Protein AF-A0A9D6Q6X1-F1 (afdb_monomer)

Secondary structure (DSSP, 8-state):
--------HHHHHHHHHHHHTTTTS----EEEEEE-TTHHHHHHHS-HHHHHHHHHHHHHHHHHHHHHTT-EEEEEETTEEEEEES-SS--TTHHHHHHHHHHHHHHHHHHHHHHHHHHHHHHHHHHTTTT-PPPP-

Structure (mmCIF, N/CA/C/O backbone):
data_AF-A0A9D6Q6X1-F1
#
_entry.id   AF-A0A9D6Q6X1-F1
#
loop_
_atom_site.group_PDB
_atom_site.id
_atom_site.type_symbol
_atom_site.label_atom_id
_atom_site.label_alt_id
_atom_site.label_comp_id
_atom_site.label_asym_id
_atom_site.label_entity_id
_atom_site.label_seq_id
_atom_site.pdbx_PDB_ins_code
_atom_site.Cartn_x
_atom_site.Cartn_y
_atom_site.Cartn_z
_atom_site.occupancy
_atom_site.B_iso_or_equiv
_atom_site.auth_seq_id
_atom_site.auth_comp_id
_atom_site.auth_asym_id
_atom_site.auth_atom_id
_atom_site.pdbx_PDB_model_num
ATOM 1 N N . MET A 1 1 ? -17.276 11.736 -23.987 1.00 34.03 1 MET A N 1
ATOM 2 C CA . MET A 1 1 ? -17.452 11.382 -22.563 1.00 34.03 1 MET A CA 1
ATOM 3 C C . MET A 1 1 ? -16.062 11.064 -22.025 1.00 34.03 1 MET A C 1
ATOM 5 O O . MET A 1 1 ? -15.583 9.957 -22.212 1.00 34.03 1 MET A O 1
ATOM 9 N N . SER A 1 2 ? -15.336 12.072 -21.536 1.00 30.17 2 SER A N 1
ATOM 10 C CA . SER A 1 2 ? -13.929 11.909 -21.135 1.00 30.17 2 SER A CA 1
ATOM 11 C C . SER A 1 2 ? -13.874 11.432 -19.682 1.00 30.17 2 SER A C 1
ATOM 13 O O . SER A 1 2 ? -14.532 12.059 -18.845 1.00 30.17 2 SER A O 1
ATOM 15 N N . PRO A 1 3 ? -13.138 10.357 -19.346 1.00 45.31 3 PRO A N 1
ATOM 16 C CA . PRO A 1 3 ? -13.010 9.935 -17.961 1.00 45.31 3 PRO A CA 1
ATOM 17 C C . PRO A 1 3 ? -12.269 11.045 -17.218 1.00 45.31 3 PRO A C 1
ATOM 19 O O . PRO A 1 3 ? -11.144 11.393 -17.575 1.00 45.31 3 PRO A O 1
ATOM 22 N N . ARG A 1 4 ? -12.924 11.652 -16.223 1.00 39.31 4 ARG A N 1
ATOM 23 C CA . ARG A 1 4 ? -12.296 12.616 -15.315 1.00 39.31 4 ARG A CA 1
ATOM 24 C C . ARG A 1 4 ? -11.121 11.902 -14.661 1.00 39.31 4 ARG A C 1
ATOM 26 O O . ARG A 1 4 ? -11.325 11.073 -13.778 1.00 39.31 4 ARG A O 1
ATOM 33 N N . ALA A 1 5 ? -9.914 12.221 -15.118 1.00 45.09 5 ALA A N 1
ATOM 34 C CA . ALA A 1 5 ? -8.679 11.926 -14.421 1.00 45.09 5 ALA A CA 1
ATOM 35 C C . ALA A 1 5 ? -8.759 12.626 -13.061 1.00 45.09 5 ALA A C 1
ATOM 37 O O . ALA A 1 5 ? -8.445 13.806 -12.918 1.00 45.09 5 ALA A O 1
ATOM 38 N N . TYR A 1 6 ? -9.281 11.911 -12.069 1.00 42.56 6 TYR A N 1
ATOM 39 C CA . TYR A 1 6 ? -9.164 12.276 -10.672 1.00 42.56 6 TYR A CA 1
ATOM 40 C C . TYR A 1 6 ? -7.741 11.911 -10.256 1.00 42.56 6 TYR A C 1
ATOM 42 O O . TYR A 1 6 ? -7.511 10.925 -9.566 1.00 42.56 6 TYR A O 1
ATOM 50 N N . THR A 1 7 ? -6.773 12.671 -10.759 1.00 46.97 7 THR A N 1
ATOM 51 C CA . THR A 1 7 ? -5.409 12.651 -10.242 1.00 46.97 7 THR A CA 1
ATOM 52 C C . THR A 1 7 ? -5.282 13.897 -9.376 1.00 46.97 7 THR A C 1
ATOM 54 O O . THR A 1 7 ? -5.096 14.993 -9.911 1.00 46.97 7 THR A O 1
ATOM 57 N N . PRO A 1 8 ? -5.473 13.783 -8.050 1.00 53.91 8 PRO A N 1
ATOM 58 C CA . PRO A 1 8 ? -5.167 14.861 -7.123 1.00 53.91 8 PRO A CA 1
ATOM 59 C C . PRO A 1 8 ? -3.795 15.480 -7.427 1.00 53.91 8 PRO A C 1
ATOM 61 O O . PRO A 1 8 ? -2.837 14.760 -7.699 1.00 53.91 8 PRO A O 1
ATOM 64 N N . LYS A 1 9 ? -3.679 16.813 -7.395 1.00 47.59 9 LYS A N 1
ATOM 65 C CA . LYS A 1 9 ? -2.451 17.529 -7.807 1.00 47.59 9 LYS A CA 1
ATOM 66 C C . LYS A 1 9 ? -1.191 17.048 -7.074 1.00 47.59 9 LYS A C 1
ATOM 68 O O . LYS A 1 9 ? -0.151 16.895 -7.700 1.00 47.59 9 LYS A O 1
ATOM 73 N N . HIS A 1 10 ? -1.321 16.677 -5.801 1.00 57.47 10 HIS A N 1
ATOM 74 C CA . HIS A 1 10 ? -0.219 16.130 -5.008 1.00 57.47 10 HIS A CA 1
ATOM 75 C C . HIS A 1 10 ? 0.313 14.781 -5.534 1.00 57.47 10 HIS A C 1
ATOM 77 O O . HIS A 1 10 ? 1.485 14.470 -5.340 1.00 57.47 10 HIS A O 1
ATOM 83 N N . LEU A 1 11 ? -0.518 13.979 -6.215 1.00 54.59 11 LEU A N 1
ATOM 84 C CA . LEU A 1 11 ? -0.076 12.749 -6.882 1.00 54.59 11 LEU A CA 1
ATOM 85 C C . LEU A 1 11 ? 0.731 13.078 -8.140 1.00 54.59 11 LEU A C 1
ATOM 87 O O . LEU A 1 11 ? 1.759 12.454 -8.378 1.00 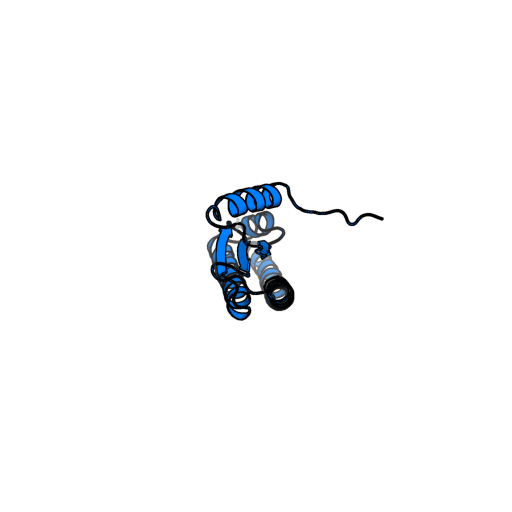54.59 11 LEU A O 1
ATOM 91 N N . ALA A 1 12 ? 0.313 14.086 -8.911 1.00 55.62 12 ALA A N 1
ATOM 92 C CA . ALA A 1 12 ? 1.066 14.552 -10.075 1.00 55.62 12 ALA A CA 1
ATOM 93 C C . ALA A 1 12 ? 2.445 15.107 -9.678 1.00 55.62 12 ALA A C 1
ATOM 95 O O . ALA A 1 12 ? 3.443 14.775 -10.317 1.00 55.62 12 ALA A O 1
ATOM 96 N N . ASP A 1 13 ? 2.518 15.867 -8.583 1.00 57.69 13 ASP A N 1
ATOM 97 C CA . ASP A 1 13 ? 3.781 16.406 -8.068 1.00 57.69 13 ASP A CA 1
ATOM 98 C C . ASP A 1 13 ? 4.733 15.289 -7.596 1.00 57.69 13 ASP A C 1
ATOM 100 O O . ASP A 1 13 ? 5.923 15.311 -7.917 1.00 57.69 13 ASP A O 1
ATOM 104 N N . LYS A 1 14 ? 4.215 14.245 -6.931 1.00 57.38 14 LYS A N 1
ATOM 105 C CA . LYS A 1 14 ? 5.001 13.054 -6.545 1.00 57.38 14 LYS A CA 1
ATOM 106 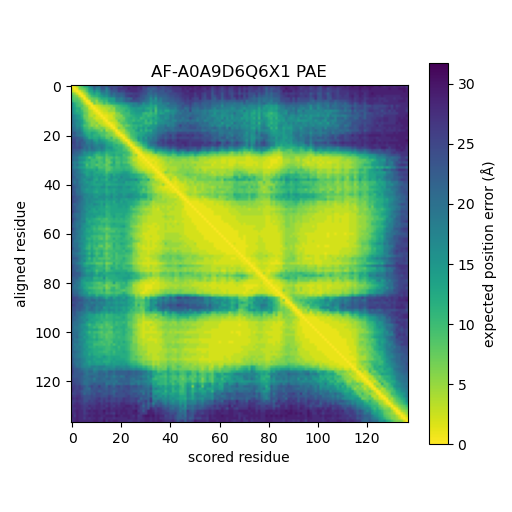C C . LYS A 1 14 ? 5.484 12.243 -7.754 1.00 57.38 14 LYS A C 1
ATOM 108 O O . LYS A 1 14 ? 6.606 11.731 -7.749 1.00 57.38 14 LYS A O 1
ATOM 113 N N . ILE A 1 15 ? 4.676 12.145 -8.814 1.00 59.53 15 ILE A N 1
ATOM 114 C CA . ILE A 1 15 ? 5.079 11.509 -10.083 1.00 59.53 15 ILE A CA 1
ATOM 115 C C . ILE A 1 15 ? 6.258 12.264 -10.714 1.00 59.53 15 ILE A C 1
ATOM 117 O O . ILE A 1 15 ? 7.188 11.646 -11.228 1.00 59.53 15 ILE A O 1
ATOM 121 N N . LEU A 1 16 ? 6.240 13.598 -10.676 1.00 57.62 16 LEU A N 1
ATOM 122 C CA . LEU A 1 16 ? 7.324 14.416 -11.222 1.00 57.62 16 LEU A CA 1
ATOM 123 C C . LEU A 1 16 ? 8.606 14.301 -10.384 1.00 57.62 16 LEU A C 1
ATOM 125 O O . LEU A 1 16 ? 9.676 14.117 -10.955 1.00 57.62 16 LEU A O 1
ATOM 129 N N . GLN A 1 17 ? 8.500 14.315 -9.052 1.00 56.97 17 GLN A N 1
ATOM 130 C CA . GLN A 1 17 ? 9.653 14.161 -8.151 1.00 56.97 17 GLN A CA 1
ATOM 131 C C . GLN A 1 17 ? 10.312 12.779 -8.259 1.00 56.97 17 GLN A C 1
ATOM 133 O O . GLN A 1 17 ? 11.537 12.670 -8.254 1.00 56.97 17 GLN A O 1
ATOM 138 N N . SER A 1 18 ? 9.514 11.718 -8.404 1.00 56.56 18 SER A N 1
ATOM 139 C CA . SER A 1 18 ? 10.036 10.358 -8.587 1.00 56.56 18 SER A CA 1
ATOM 140 C C . SER A 1 18 ? 10.703 10.158 -9.948 1.00 56.56 18 SER A C 1
ATOM 142 O O . SER A 1 18 ? 11.730 9.489 -10.007 1.00 56.56 18 SER A O 1
ATOM 144 N N . LYS A 1 19 ? 10.205 10.785 -11.027 1.00 53.66 19 LYS A N 1
ATOM 145 C CA . LYS A 1 19 ? 10.903 10.797 -12.327 1.00 53.66 19 LYS A CA 1
ATOM 146 C C . LYS A 1 19 ? 12.303 11.408 -12.238 1.00 53.66 19 LYS A C 1
ATOM 148 O O . LYS A 1 19 ? 13.208 10.901 -12.890 1.00 53.66 19 LYS A O 1
ATOM 153 N N . SER A 1 20 ? 12.480 12.464 -11.444 1.00 49.53 20 SER A N 1
ATOM 154 C CA . SER A 1 20 ? 13.777 13.130 -11.262 1.00 49.53 20 SER A CA 1
ATOM 155 C C . SER A 1 20 ? 14.783 12.295 -10.463 1.00 49.53 20 SER A C 1
ATOM 157 O O . SER A 1 20 ? 15.979 12.405 -10.695 1.00 49.53 20 SER A O 1
ATOM 159 N N . ALA A 1 21 ? 14.328 11.417 -9.563 1.00 51.31 21 ALA A N 1
ATOM 160 C CA . ALA A 1 21 ? 15.213 10.527 -8.804 1.00 51.31 21 ALA A CA 1
ATOM 161 C C . ALA A 1 21 ? 15.807 9.370 -9.644 1.00 51.31 21 ALA A C 1
ATOM 163 O O . ALA A 1 21 ? 16.720 8.690 -9.184 1.00 51.31 21 ALA A O 1
ATOM 164 N N . ILE A 1 22 ? 15.316 9.154 -10.874 1.00 52.94 22 ILE A N 1
ATOM 165 C CA . ILE A 1 22 ? 15.789 8.132 -11.829 1.00 52.94 22 ILE A CA 1
ATOM 166 C C . ILE A 1 22 ? 16.670 8.793 -12.915 1.00 52.94 22 ILE A C 1
ATOM 168 O O . ILE A 1 22 ? 16.617 8.455 -14.098 1.00 52.94 22 ILE A O 1
ATOM 172 N N . GLU A 1 23 ? 17.480 9.787 -12.545 1.00 47.28 23 GLU A N 1
ATOM 173 C CA . GLU A 1 23 ? 18.467 10.388 -13.449 1.00 47.28 23 GLU A CA 1
ATOM 174 C C . GLU A 1 23 ? 19.709 9.492 -13.563 1.00 47.28 23 GLU A C 1
ATOM 176 O O . GLU A 1 23 ? 20.655 9.574 -12.785 1.00 47.28 23 GLU A O 1
ATOM 181 N N . GLY A 1 24 ? 19.694 8.612 -14.564 1.00 50.38 24 GLY A N 1
ATOM 182 C CA . GLY A 1 24 ? 20.870 7.854 -14.999 1.00 50.38 24 GLY A CA 1
ATOM 183 C C . GLY A 1 24 ? 20.664 7.190 -16.357 1.00 50.38 24 GLY A C 1
ATOM 184 O O . GLY A 1 24 ? 21.515 7.290 -17.233 1.00 50.38 24 GLY A O 1
ATOM 185 N N . GLU A 1 25 ? 19.484 6.614 -16.594 1.00 52.88 25 GLU A N 1
ATOM 186 C CA . GLU A 1 25 ? 19.075 6.084 -17.898 1.00 52.88 25 GLU A CA 1
ATOM 187 C C . GLU A 1 25 ? 17.571 6.319 -18.080 1.00 52.88 25 GLU A C 1
ATOM 189 O O . GLU A 1 25 ? 16.789 6.096 -17.155 1.00 52.88 25 GLU A O 1
ATOM 194 N N . ARG A 1 26 ? 17.139 6.764 -19.270 1.00 56.16 26 ARG A N 1
ATOM 195 C CA . ARG A 1 26 ? 15.713 6.907 -19.616 1.00 56.16 26 ARG A CA 1
ATOM 196 C C . ARG A 1 26 ? 15.059 5.521 -19.714 1.00 56.16 26 ARG A C 1
ATOM 198 O O . ARG A 1 26 ? 14.846 5.018 -20.812 1.00 56.16 26 ARG A O 1
ATOM 205 N N . LYS A 1 27 ? 14.763 4.891 -18.579 1.00 61.47 27 LYS A N 1
ATOM 206 C CA . LYS A 1 27 ? 14.068 3.600 -18.504 1.00 61.47 27 LYS A CA 1
ATOM 207 C C . LYS A 1 27 ? 12.569 3.819 -18.334 1.00 61.47 27 LYS A C 1
ATOM 209 O O . LYS A 1 27 ? 12.139 4.640 -17.525 1.00 61.47 27 LYS A O 1
ATOM 214 N N . GLN A 1 28 ? 11.768 3.095 -19.113 1.00 64.12 28 GLN A N 1
ATOM 215 C CA . GLN A 1 28 ? 10.329 3.021 -18.879 1.00 64.12 28 GLN A CA 1
ATOM 216 C C . GLN A 1 28 ? 10.088 2.232 -17.593 1.00 64.12 28 GLN A C 1
ATOM 218 O O . GLN A 1 28 ? 10.536 1.099 -17.458 1.00 64.12 28 GLN A O 1
ATOM 223 N N . VAL A 1 29 ? 9.401 2.863 -16.644 1.00 71.25 29 VAL A N 1
ATOM 224 C CA . VAL A 1 29 ? 9.018 2.267 -15.363 1.00 71.25 29 VAL A CA 1
ATOM 225 C C . VAL A 1 29 ? 7.529 2.486 -15.144 1.00 71.25 29 VAL A C 1
ATOM 227 O O . VAL A 1 29 ? 6.959 3.477 -15.612 1.00 71.25 29 VAL A O 1
ATOM 230 N N . THR A 1 30 ? 6.888 1.576 -14.418 1.00 80.19 30 THR A N 1
ATOM 231 C CA . THR A 1 30 ? 5.508 1.764 -13.968 1.00 80.19 30 THR A CA 1
ATOM 232 C C . THR A 1 30 ? 5.499 2.122 -12.493 1.00 80.19 30 THR A C 1
ATOM 234 O O . THR A 1 30 ? 6.123 1.447 -11.680 1.00 80.19 30 THR A O 1
ATOM 237 N N . VAL A 1 31 ? 4.780 3.190 -12.152 1.00 81.81 31 VAL A N 1
ATOM 238 C CA . VAL A 1 31 ? 4.614 3.644 -10.771 1.00 81.81 31 VAL A CA 1
ATOM 239 C C . VAL A 1 31 ? 3.190 3.338 -10.324 1.00 81.81 31 VAL A C 1
ATOM 241 O O . VAL A 1 31 ? 2.235 3.717 -11.002 1.00 81.81 31 VAL A O 1
ATOM 244 N N . LEU A 1 32 ? 3.052 2.658 -9.190 1.00 82.31 32 LEU A N 1
ATOM 245 C CA . LEU A 1 32 ? 1.786 2.379 -8.524 1.00 82.31 32 LEU A CA 1
ATOM 246 C C . LEU A 1 32 ? 1.698 3.225 -7.256 1.00 82.31 32 LEU A C 1
ATOM 248 O O . LEU A 1 32 ? 2.629 3.251 -6.454 1.00 82.31 32 LEU A O 1
ATOM 252 N N . PHE A 1 33 ? 0.559 3.882 -7.067 1.00 83.06 33 PHE A N 1
ATOM 253 C CA . PHE A 1 33 ? 0.241 4.619 -5.849 1.00 83.06 33 PHE A CA 1
ATOM 254 C C . PHE A 1 33 ? -0.950 3.967 -5.164 1.00 83.06 33 PHE A C 1
ATOM 256 O O . PHE A 1 33 ? -1.939 3.639 -5.823 1.00 83.06 33 PHE A O 1
ATOM 263 N N . ALA A 1 34 ? -0.856 3.806 -3.851 1.00 82.12 34 ALA A N 1
ATOM 264 C CA . ALA A 1 34 ? -1.956 3.352 -3.016 1.00 82.12 34 ALA A CA 1
ATOM 265 C C . ALA A 1 34 ? -2.071 4.279 -1.812 1.00 82.12 34 ALA A C 1
ATOM 267 O O . ALA A 1 34 ? -1.058 4.596 -1.199 1.00 82.12 34 ALA A O 1
ATOM 268 N N . ASP A 1 35 ? -3.287 4.711 -1.501 1.00 81.50 35 ASP A N 1
ATOM 269 C CA . ASP A 1 35 ? -3.567 5.720 -0.482 1.00 81.50 35 ASP A CA 1
ATOM 270 C C . ASP A 1 35 ? -4.878 5.394 0.242 1.00 81.50 35 ASP A C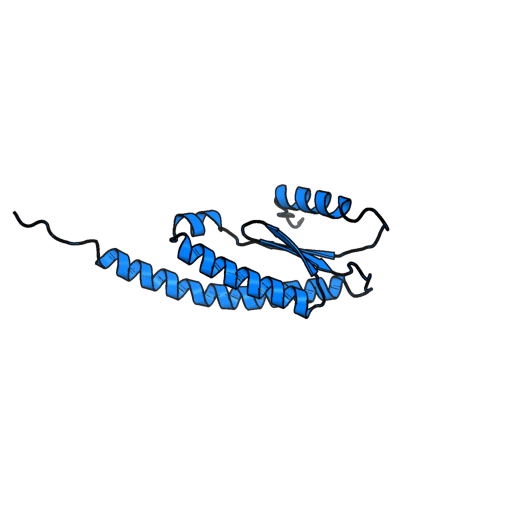 1
ATOM 272 O O . ASP A 1 35 ? -5.828 4.903 -0.386 1.00 81.50 35 ASP A O 1
ATOM 276 N N . VAL A 1 36 ? -4.937 5.639 1.554 1.00 76.56 36 VAL A N 1
ATOM 277 C CA . VAL A 1 36 ? -6.161 5.437 2.339 1.00 76.56 36 VAL A CA 1
ATOM 278 C C . VAL A 1 36 ? -7.122 6.600 2.108 1.00 76.56 36 VAL A C 1
ATOM 280 O O . VAL A 1 36 ? -6.949 7.710 2.604 1.00 76.56 36 VAL A O 1
ATOM 283 N N . LYS A 1 37 ? -8.229 6.326 1.416 1.00 76.56 37 LYS A N 1
ATOM 284 C CA . LYS A 1 37 ? -9.295 7.313 1.234 1.00 76.56 37 LYS A CA 1
ATOM 285 C C . LYS A 1 37 ? -9.927 7.689 2.582 1.00 76.56 37 LYS A C 1
ATOM 287 O O . LYS A 1 37 ? -10.417 6.818 3.293 1.00 76.56 37 LYS A O 1
ATOM 292 N N . GLY A 1 38 ? -10.006 8.990 2.871 1.00 67.75 38 GLY A N 1
ATOM 293 C CA . GLY A 1 38 ? -10.618 9.492 4.109 1.00 67.75 38 GLY A CA 1
ATOM 294 C C . GLY A 1 38 ? -9.749 9.269 5.350 1.00 67.75 38 GLY A C 1
ATOM 295 O O . GLY A 1 38 ? -10.274 9.255 6.459 1.00 67.75 38 GLY A O 1
ATOM 296 N N . SER A 1 39 ? -8.434 9.098 5.165 1.00 69.00 39 SER A N 1
ATOM 297 C CA . SER A 1 39 ? -7.442 8.926 6.233 1.00 69.00 39 SER A CA 1
ATOM 298 C C . SER A 1 39 ? -7.574 9.972 7.343 1.00 69.00 39 SER A C 1
ATOM 300 O O . SER A 1 39 ? -7.528 9.622 8.515 1.00 69.00 39 SER A O 1
ATOM 302 N N . MET A 1 40 ? -7.824 11.233 6.985 1.00 70.62 40 MET A N 1
ATOM 303 C CA . MET A 1 40 ? -7.988 12.331 7.941 1.00 70.62 40 MET A CA 1
ATOM 304 C C . MET A 1 40 ? -9.219 12.162 8.845 1.00 70.62 40 MET A C 1
ATOM 306 O O . MET A 1 40 ? -9.101 12.257 10.062 1.00 70.62 40 MET A O 1
ATOM 310 N N . GLU A 1 41 ? -10.383 11.842 8.275 1.00 71.88 41 GLU A N 1
ATOM 311 C CA . GLU A 1 41 ? -11.617 11.627 9.048 1.00 71.88 41 GLU A CA 1
ATOM 312 C C . GLU A 1 41 ? -11.504 10.400 9.963 1.00 71.88 41 GLU A C 1
ATOM 314 O O . GLU A 1 41 ? -12.031 10.400 11.074 1.00 71.88 41 GLU A O 1
ATOM 319 N N . LEU A 1 42 ? -10.807 9.353 9.508 1.00 69.38 42 LEU A N 1
ATOM 320 C CA . LEU A 1 42 ? -10.533 8.164 10.314 1.00 69.38 42 LEU A CA 1
ATOM 321 C C . LEU A 1 42 ? -9.541 8.460 11.442 1.00 69.38 42 LEU A C 1
ATOM 323 O O . LEU A 1 42 ? -9.774 8.029 12.566 1.00 69.38 42 LEU A O 1
ATOM 327 N N . ALA A 1 43 ? -8.477 9.217 11.171 1.00 71.19 43 ALA A N 1
ATOM 328 C CA . ALA A 1 43 ? -7.479 9.593 12.168 1.00 71.19 43 ALA A CA 1
ATOM 329 C C . ALA A 1 43 ? -8.045 10.520 13.257 1.00 71.19 43 ALA A C 1
ATOM 331 O O . ALA A 1 43 ? -7.616 10.438 14.402 1.00 71.19 43 ALA A O 1
ATOM 332 N N . GLU A 1 44 ? -9.018 11.377 12.930 1.00 77.00 44 GLU A N 1
ATOM 333 C CA . GLU A 1 44 ? -9.714 12.218 13.916 1.00 77.00 44 GLU A CA 1
ATOM 334 C C . GLU A 1 44 ? -10.709 11.432 14.782 1.00 77.00 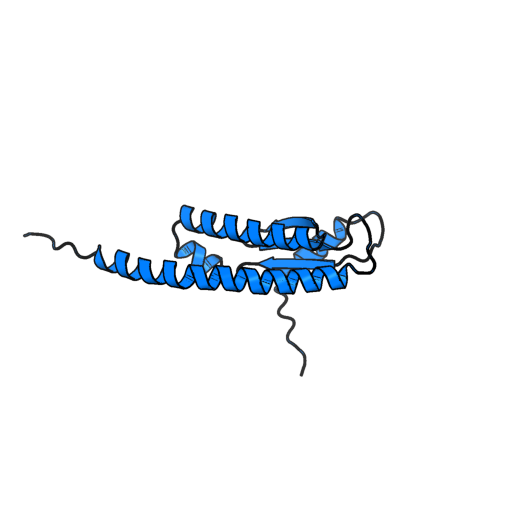44 GLU A C 1
ATOM 336 O O . GLU A 1 44 ? -10.992 11.818 15.914 1.00 77.00 44 GLU A O 1
ATOM 341 N N . GLN A 1 45 ? -11.271 10.342 14.252 1.00 74.94 45 GLN A N 1
ATOM 342 C CA . GLN A 1 45 ? -12.305 9.551 14.929 1.00 74.94 45 GLN A CA 1
ATOM 343 C C . GLN A 1 45 ? -11.756 8.353 15.709 1.00 74.94 45 GLN A C 1
ATOM 345 O O . GLN A 1 45 ? -12.518 7.710 16.433 1.00 74.94 45 GLN A O 1
ATOM 350 N N . LEU A 1 46 ? -10.479 8.019 15.533 1.00 76.06 46 LEU A N 1
ATOM 351 C CA . LEU A 1 46 ? -9.827 6.875 16.159 1.00 76.06 46 LEU A CA 1
ATOM 352 C C . LEU A 1 46 ? -8.730 7.336 17.108 1.00 76.06 46 LEU A C 1
ATOM 354 O O . LEU A 1 46 ? -8.041 8.323 16.856 1.00 76.06 46 LEU A O 1
ATOM 358 N N . ASP A 1 47 ? -8.522 6.565 18.172 1.00 81.44 47 ASP A N 1
ATOM 359 C CA . ASP A 1 47 ? -7.360 6.770 19.025 1.00 81.44 47 ASP A CA 1
ATOM 360 C C . ASP A 1 47 ? -6.074 6.594 18.200 1.00 81.44 47 ASP A C 1
ATOM 362 O O . ASP A 1 47 ? -5.996 5.666 17.380 1.00 81.44 47 ASP A O 1
ATOM 366 N N . PRO A 1 48 ? -5.029 7.410 18.435 1.00 78.19 48 PRO A N 1
ATOM 367 C CA . PRO A 1 48 ? -3.786 7.330 17.677 1.00 78.19 48 PRO A CA 1
ATOM 368 C C . PRO A 1 48 ? -3.205 5.914 17.623 1.00 78.19 48 PRO A C 1
ATOM 370 O O . PRO A 1 48 ? -2.807 5.462 16.557 1.00 78.19 48 PRO A O 1
ATOM 373 N N . GLU A 1 49 ? -3.204 5.176 18.732 1.00 82.62 49 GLU A N 1
ATOM 374 C CA . GLU A 1 49 ? -2.669 3.807 18.799 1.00 82.62 49 GLU A CA 1
ATOM 375 C C . GLU A 1 49 ? -3.425 2.823 17.882 1.00 82.62 49 GLU A C 1
ATOM 377 O O . GLU A 1 49 ? -2.829 1.966 17.221 1.00 82.62 49 GLU A O 1
ATOM 382 N N . GLN A 1 50 ? -4.744 2.988 17.772 1.00 80.12 50 GL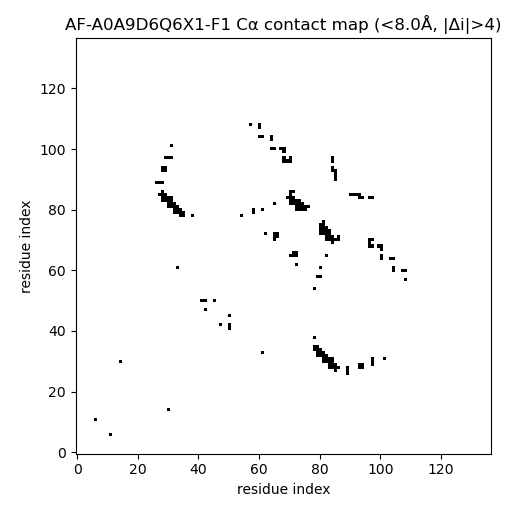N A N 1
ATOM 383 C CA . GLN A 1 50 ? -5.584 2.173 16.896 1.00 80.12 50 GLN A CA 1
ATOM 384 C C . GLN A 1 50 ? -5.355 2.531 15.428 1.00 80.12 50 GLN A C 1
ATOM 386 O O . GLN A 1 50 ? -5.243 1.639 14.586 1.00 80.12 50 GLN A O 1
ATOM 391 N N . TRP A 1 51 ? -5.242 3.826 15.127 1.00 81.88 51 TRP A N 1
ATOM 392 C CA . TRP A 1 51 ? -4.917 4.303 13.787 1.00 81.88 51 TRP A CA 1
ATOM 393 C C . TRP A 1 51 ? -3.561 3.768 13.307 1.00 81.88 51 TRP A C 1
ATOM 395 O O . TRP A 1 51 ? -3.475 3.244 12.197 1.00 81.88 51 TRP A O 1
ATOM 405 N N . HIS A 1 52 ? -2.535 3.791 14.165 1.00 83.56 52 HIS A N 1
ATOM 406 C CA . HIS A 1 52 ? -1.225 3.207 13.857 1.00 83.56 52 HIS A CA 1
ATOM 407 C C . HIS A 1 52 ? -1.329 1.705 13.579 1.00 83.56 52 HIS A C 1
ATOM 409 O O . HIS A 1 52 ? -0.833 1.244 12.559 1.00 83.56 52 HIS A O 1
ATOM 415 N N . THR A 1 53 ? -2.062 0.951 14.405 1.00 86.25 53 THR A N 1
ATOM 416 C CA . THR A 1 53 ? -2.265 -0.494 14.186 1.00 86.25 53 THR A CA 1
ATOM 417 C C . THR A 1 53 ? -2.933 -0.784 12.835 1.00 86.25 53 THR A C 1
ATOM 419 O O . THR A 1 53 ? -2.579 -1.743 12.141 1.00 86.25 53 THR A O 1
ATOM 422 N N . ILE A 1 54 ? -3.909 0.043 12.444 1.00 85.94 54 ILE A N 1
ATOM 423 C CA . ILE A 1 54 ? -4.594 -0.094 11.157 1.00 85.94 54 ILE A CA 1
ATOM 424 C C . ILE A 1 54 ? -3.635 0.191 10.002 1.00 85.94 54 ILE A C 1
ATOM 426 O O . ILE A 1 54 ? -3.618 -0.580 9.036 1.00 85.94 54 ILE A O 1
ATOM 430 N N . LEU A 1 55 ? -2.849 1.267 10.112 1.00 85.25 55 LEU A N 1
ATOM 431 C CA . LEU A 1 55 ? -1.856 1.662 9.120 1.00 85.25 55 LEU A CA 1
ATOM 432 C C . LEU A 1 55 ? -0.735 0.633 8.980 1.00 85.25 55 LEU A C 1
ATOM 434 O O . LEU A 1 55 ? -0.392 0.278 7.859 1.00 85.25 55 LEU A O 1
ATOM 438 N N . ASP A 1 56 ? -0.217 0.087 10.076 1.00 88.75 56 ASP A N 1
ATOM 439 C CA . ASP A 1 56 ? 0.837 -0.929 10.046 1.00 88.75 56 ASP A CA 1
ATOM 440 C C . ASP A 1 56 ? 0.391 -2.157 9.250 1.00 88.75 56 ASP A C 1
ATOM 442 O O . ASP A 1 56 ? 1.107 -2.662 8.380 1.00 88.75 56 ASP A O 1
ATOM 446 N N . ARG A 1 57 ? -0.844 -2.614 9.486 1.00 89.00 57 ARG A N 1
ATOM 447 C CA . ARG A 1 57 ? -1.404 -3.749 8.749 1.00 89.00 57 ARG A CA 1
ATOM 448 C C . ARG A 1 57 ? -1.709 -3.401 7.294 1.00 89.00 57 ARG A C 1
ATOM 450 O O . ARG A 1 57 ? -1.482 -4.231 6.414 1.00 89.00 57 ARG A O 1
ATOM 457 N N . PHE A 1 58 ? -2.184 -2.186 7.035 1.00 88.50 58 PHE A N 1
ATOM 458 C CA . PHE A 1 58 ? -2.385 -1.664 5.685 1.00 88.50 58 PHE A CA 1
ATOM 459 C C . PHE A 1 58 ? -1.069 -1.636 4.892 1.00 88.50 58 PHE A C 1
ATOM 461 O O . PHE A 1 58 ? -1.003 -2.187 3.793 1.00 88.50 58 PHE A O 1
ATOM 468 N N . PHE A 1 59 ? 0.005 -1.094 5.471 1.00 88.75 59 PHE A N 1
ATOM 469 C CA . PHE A 1 59 ? 1.333 -1.078 4.864 1.00 88.75 59 PHE A CA 1
ATOM 470 C C . PHE A 1 59 ? 1.889 -2.481 4.657 1.00 88.75 59 PHE A C 1
ATOM 472 O O . PHE A 1 59 ? 2.451 -2.754 3.600 1.00 88.75 59 PHE A O 1
ATOM 479 N N . ALA A 1 60 ? 1.677 -3.404 5.597 1.00 91.12 60 ALA A N 1
ATOM 480 C CA . ALA A 1 60 ? 2.079 -4.794 5.417 1.00 91.12 60 ALA A CA 1
ATOM 481 C C . ALA A 1 60 ? 1.382 -5.447 4.208 1.00 91.12 60 ALA A C 1
ATOM 483 O O . ALA A 1 60 ? 2.040 -6.124 3.418 1.00 91.12 60 ALA A O 1
ATOM 484 N N . ILE A 1 61 ? 0.073 -5.228 4.025 1.00 91.81 61 ILE A N 1
ATOM 485 C CA . ILE A 1 61 ? -0.676 -5.731 2.857 1.00 91.81 61 ILE A CA 1
ATOM 486 C C . ILE A 1 61 ? -0.103 -5.146 1.565 1.00 91.81 61 ILE A C 1
ATOM 488 O O . ILE A 1 61 ? 0.172 -5.886 0.619 1.00 91.81 61 ILE A O 1
ATOM 492 N N . LEU A 1 62 ? 0.110 -3.831 1.543 1.00 89.81 62 LEU A N 1
ATOM 493 C CA . LEU A 1 62 ? 0.653 -3.124 0.392 1.00 89.81 62 LEU A CA 1
ATOM 494 C C . LEU A 1 62 ? 2.048 -3.620 0.008 1.00 89.81 62 LEU A C 1
ATOM 496 O O . LEU A 1 62 ? 2.270 -3.997 -1.140 1.00 89.81 62 LEU A O 1
ATOM 500 N N . THR A 1 63 ? 2.969 -3.672 0.968 1.00 90.12 63 THR A N 1
ATOM 501 C CA . THR A 1 63 ? 4.348 -4.116 0.751 1.00 90.12 63 THR A CA 1
ATOM 502 C C . THR A 1 63 ? 4.394 -5.569 0.291 1.00 90.12 63 THR A C 1
ATOM 504 O O . THR A 1 63 ? 5.076 -5.880 -0.684 1.00 90.12 63 THR A O 1
ATOM 507 N N . ASN A 1 64 ? 3.613 -6.457 0.914 1.00 92.06 64 ASN A N 1
ATOM 508 C CA . ASN A 1 64 ? 3.539 -7.858 0.499 1.00 92.06 64 ASN A CA 1
ATOM 509 C C . ASN A 1 64 ? 2.970 -8.012 -0.914 1.00 92.06 64 ASN A C 1
ATOM 511 O O . ASN A 1 64 ? 3.508 -8.784 -1.706 1.00 92.06 64 ASN A O 1
ATOM 515 N N . GLY A 1 65 ? 1.912 -7.273 -1.256 1.00 92.06 65 GLY A N 1
ATOM 516 C CA . GLY A 1 65 ? 1.340 -7.315 -2.598 1.00 92.06 65 GLY A CA 1
ATOM 517 C C . GLY A 1 65 ? 2.292 -6.756 -3.654 1.00 92.06 65 GLY A C 1
ATOM 518 O O . GLY A 1 65 ? 2.435 -7.358 -4.710 1.00 92.06 65 GLY A O 1
ATOM 519 N N . VAL A 1 66 ? 3.003 -5.664 -3.366 1.00 89.88 66 VAL A N 1
ATOM 520 C CA . VAL A 1 66 ? 4.019 -5.103 -4.271 1.00 89.88 66 VAL A CA 1
ATOM 521 C C . VAL A 1 66 ? 5.165 -6.093 -4.493 1.00 89.88 66 VAL A C 1
ATOM 523 O O . VAL A 1 66 ? 5.480 -6.402 -5.642 1.00 89.88 66 VAL A O 1
ATOM 526 N N . HIS A 1 67 ? 5.735 -6.650 -3.421 1.00 88.81 67 HIS A N 1
ATOM 527 C CA . HIS A 1 67 ? 6.827 -7.624 -3.517 1.00 88.81 67 HIS A CA 1
ATOM 528 C C . HIS A 1 67 ? 6.403 -8.917 -4.226 1.00 88.81 67 HIS A C 1
ATOM 530 O O . HIS A 1 67 ? 7.187 -9.484 -4.984 1.00 88.81 67 HIS A O 1
ATOM 536 N N . ARG A 1 68 ? 5.153 -9.366 -4.045 1.00 90.06 68 ARG A N 1
ATOM 537 C CA . ARG A 1 68 ? 4.608 -10.564 -4.706 1.00 90.06 68 ARG A CA 1
ATOM 538 C C . ARG A 1 68 ? 4.659 -10.487 -6.232 1.00 90.06 68 ARG A C 1
ATOM 540 O O . ARG A 1 68 ? 4.784 -11.523 -6.876 1.00 90.06 68 ARG A O 1
ATOM 547 N N . PHE A 1 69 ? 4.554 -9.289 -6.800 1.00 88.88 69 PHE A N 1
ATOM 548 C CA . PHE A 1 69 ? 4.634 -9.062 -8.246 1.00 88.88 69 PHE A CA 1
ATOM 549 C C . PHE A 1 69 ? 5.965 -8.423 -8.661 1.00 88.88 69 PHE A C 1
ATOM 551 O O . PHE A 1 69 ? 6.033 -7.755 -9.693 1.00 88.88 69 PHE A O 1
ATOM 558 N N . GLU A 1 70 ? 7.014 -8.624 -7.856 1.00 86.06 70 GLU A N 1
ATOM 559 C CA . GLU A 1 70 ? 8.380 -8.153 -8.115 1.00 86.06 70 GLU A CA 1
ATOM 560 C C . GLU A 1 70 ? 8.475 -6.623 -8.287 1.00 86.06 70 GLU A C 1
ATOM 562 O O . GLU A 1 70 ? 9.351 -6.103 -8.979 1.00 86.06 70 GLU A O 1
ATOM 567 N N . GLY A 1 71 ? 7.555 -5.887 -7.660 1.00 85.44 71 GLY A N 1
ATOM 568 C CA . GLY A 1 71 ? 7.661 -4.444 -7.490 1.00 85.44 71 GLY A CA 1
ATOM 569 C C . GLY A 1 71 ? 8.504 -4.093 -6.268 1.00 85.44 71 GLY A C 1
ATOM 570 O O . GLY A 1 71 ? 8.701 -4.908 -5.369 1.00 85.44 71 GLY A O 1
ATOM 571 N N . THR A 1 72 ? 8.971 -2.851 -6.208 1.00 84.38 72 THR A N 1
ATOM 572 C CA . THR A 1 72 ? 9.735 -2.308 -5.078 1.00 84.38 72 THR A CA 1
ATOM 573 C C . THR A 1 72 ? 9.005 -1.112 -4.489 1.00 84.38 72 THR A C 1
ATOM 575 O O . THR A 1 72 ? 8.644 -0.184 -5.212 1.00 84.38 72 THR A O 1
ATOM 578 N N . VAL A 1 73 ? 8.797 -1.098 -3.171 1.00 86.75 73 VAL A N 1
ATOM 579 C CA . VAL A 1 73 ? 8.275 0.089 -2.482 1.00 86.75 73 VAL A CA 1
ATOM 580 C C . VAL A 1 73 ? 9.373 1.148 -2.439 1.00 86.75 73 VAL A C 1
ATOM 582 O O . VAL A 1 73 ? 10.414 0.944 -1.823 1.00 86.75 73 VAL A O 1
ATOM 585 N N . ASN A 1 74 ? 9.146 2.279 -3.101 1.00 83.38 74 ASN A N 1
ATOM 586 C CA . ASN A 1 74 ? 10.111 3.373 -3.161 1.00 83.38 74 ASN A CA 1
ATOM 587 C C . ASN A 1 74 ? 9.920 4.376 -2.024 1.00 83.38 74 ASN A C 1
ATOM 589 O O . ASN A 1 74 ? 10.887 4.941 -1.525 1.00 83.38 74 ASN A O 1
ATOM 593 N N . GLN A 1 75 ? 8.669 4.647 -1.644 1.00 81.50 75 GLN A N 1
ATOM 594 C CA . GLN A 1 75 ? 8.373 5.637 -0.614 1.00 81.50 75 GLN A CA 1
ATOM 595 C C . GLN A 1 75 ? 7.088 5.297 0.137 1.00 81.50 75 GLN A C 1
ATOM 597 O O . GLN A 1 75 ? 6.087 4.932 -0.476 1.00 81.50 75 GLN A O 1
ATOM 602 N N . TYR A 1 76 ? 7.110 5.496 1.453 1.00 80.81 76 TYR A N 1
ATOM 603 C CA . TYR A 1 76 ? 5.914 5.569 2.287 1.00 80.81 76 TYR A CA 1
ATOM 604 C C . TYR A 1 76 ? 5.481 7.028 2.384 1.00 80.81 76 TYR A C 1
ATOM 606 O O . TYR A 1 76 ? 6.290 7.910 2.675 1.00 80.81 76 TYR A O 1
ATOM 614 N N . THR A 1 77 ? 4.213 7.299 2.121 1.00 72.19 77 THR A N 1
ATOM 615 C CA . THR A 1 77 ? 3.649 8.640 2.153 1.00 72.19 77 THR A CA 1
ATOM 616 C C . THR A 1 77 ? 2.544 8.688 3.187 1.00 72.19 77 THR A C 1
ATOM 618 O O . THR A 1 77 ? 1.411 8.542 2.784 1.00 72.19 77 THR A O 1
ATOM 621 N N . GLY A 1 78 ? 2.852 8.860 4.478 1.00 74.12 78 GLY A N 1
ATOM 622 C CA . GLY A 1 78 ? 1.874 9.094 5.561 1.00 74.12 78 GLY A CA 1
ATOM 623 C C . GLY A 1 78 ? 0.765 8.039 5.711 1.00 74.12 78 GLY A C 1
ATOM 624 O O . GLY A 1 78 ? 0.790 7.234 6.631 1.00 74.12 78 GLY A O 1
ATOM 625 N N . ASP A 1 79 ? -0.197 8.065 4.801 1.00 76.31 79 ASP A N 1
ATOM 626 C CA . ASP A 1 79 ? -1.380 7.232 4.620 1.00 76.31 79 ASP A CA 1
ATOM 627 C C . ASP A 1 79 ? -1.328 6.312 3.378 1.00 76.31 79 ASP A C 1
ATOM 629 O O . ASP A 1 79 ? -2.313 5.655 3.041 1.00 76.31 79 ASP A O 1
ATOM 633 N N . GLY A 1 80 ? -0.180 6.214 2.707 1.00 84.75 80 GLY A N 1
ATOM 634 C CA . GLY A 1 80 ? -0.045 5.486 1.447 1.00 84.75 80 GLY A CA 1
ATOM 635 C C . GLY A 1 80 ? 1.379 5.067 1.091 1.00 84.75 80 GLY A C 1
ATOM 636 O O . GLY A 1 80 ? 2.328 5.316 1.834 1.00 84.75 80 GLY A O 1
ATOM 637 N N . ILE A 1 81 ? 1.543 4.427 -0.067 1.00 85.75 81 ILE A N 1
ATOM 638 C CA . ILE A 1 81 ? 2.855 4.081 -0.628 1.00 85.75 81 ILE A CA 1
ATOM 639 C C . ILE A 1 81 ? 2.969 4.465 -2.101 1.00 85.75 81 ILE A C 1
ATOM 641 O O . ILE A 1 81 ? 1.983 4.547 -2.838 1.00 85.75 81 ILE A O 1
ATOM 645 N N . MET A 1 82 ? 4.217 4.596 -2.537 1.00 86.50 82 MET A N 1
ATOM 646 C CA . MET A 1 82 ? 4.624 4.638 -3.930 1.00 86.50 82 MET A CA 1
ATOM 647 C C . MET A 1 82 ? 5.504 3.426 -4.225 1.00 86.50 82 MET A C 1
ATOM 649 O O . MET A 1 82 ? 6.560 3.250 -3.612 1.00 86.50 82 MET A O 1
ATOM 653 N N . ALA A 1 83 ? 5.075 2.608 -5.177 1.00 85.94 83 ALA A N 1
ATOM 654 C CA . ALA A 1 83 ? 5.777 1.417 -5.623 1.00 85.94 83 ALA A CA 1
ATOM 655 C C . ALA A 1 83 ? 6.210 1.544 -7.084 1.00 85.94 83 ALA A C 1
ATOM 657 O O . ALA A 1 83 ? 5.516 2.139 -7.907 1.00 85.94 83 ALA A O 1
ATOM 658 N N . LEU A 1 84 ? 7.362 0.969 -7.397 1.00 84.94 84 LEU A N 1
ATOM 659 C CA . LEU A 1 84 ? 7.973 0.960 -8.716 1.00 84.94 84 LEU A CA 1
ATOM 660 C C . LEU A 1 84 ? 8.003 -0.466 -9.257 1.00 84.94 84 LEU A C 1
ATOM 662 O O . LEU A 1 84 ? 8.351 -1.404 -8.545 1.00 84.94 84 LEU A O 1
ATOM 666 N N . PHE A 1 85 ? 7.685 -0.610 -10.536 1.00 81.44 85 PHE A N 1
ATOM 667 C CA . PHE A 1 85 ? 7.786 -1.851 -11.292 1.00 81.44 85 PHE A CA 1
ATOM 668 C C . PHE A 1 85 ? 8.666 -1.599 -12.517 1.00 81.44 85 PHE A C 1
ATOM 670 O O . PHE A 1 85 ? 8.486 -0.599 -13.218 1.00 81.44 85 PHE A O 1
ATOM 677 N N . GLY A 1 86 ? 9.617 -2.501 -12.773 1.00 71.19 86 GLY A N 1
ATOM 678 C CA . GLY A 1 86 ? 10.618 -2.333 -13.835 1.00 71.19 86 GLY A CA 1
ATOM 679 C C . GLY A 1 86 ? 11.848 -1.508 -13.426 1.00 71.19 86 GLY A C 1
ATOM 680 O O . GLY A 1 86 ? 12.574 -1.025 -14.293 1.00 71.19 86 GLY A O 1
ATOM 681 N N . ALA A 1 87 ? 12.086 -1.331 -12.121 1.00 64.12 87 ALA A N 1
ATOM 682 C CA . ALA A 1 87 ? 13.298 -0.726 -11.571 1.00 64.12 87 ALA A CA 1
ATOM 683 C C . ALA A 1 87 ? 13.834 -1.576 -10.402 1.00 64.12 87 ALA A C 1
ATOM 685 O O . ALA A 1 87 ? 13.022 -2.073 -9.622 1.00 64.12 87 ALA A O 1
ATOM 686 N N . PRO A 1 88 ? 15.167 -1.744 -10.252 1.00 54.28 88 PRO A N 1
ATOM 687 C CA . PRO A 1 88 ? 16.248 -1.230 -11.109 1.00 54.28 88 PRO A CA 1
ATOM 688 C C . PRO A 1 88 ? 16.441 -2.017 -12.422 1.00 54.28 88 PRO A C 1
ATOM 690 O O . PRO A 1 88 ? 17.167 -1.564 -13.310 1.00 54.28 88 PRO A O 1
ATOM 693 N N . ILE A 1 89 ? 15.786 -3.174 -12.560 1.00 57.03 89 ILE A N 1
ATOM 694 C CA . ILE A 1 89 ? 15.834 -4.026 -13.753 1.00 57.03 89 ILE A CA 1
ATOM 695 C C . ILE A 1 89 ? 14.591 -3.752 -14.601 1.00 57.03 89 ILE A C 1
ATOM 697 O O . ILE A 1 89 ? 13.465 -3.937 -14.140 1.00 57.03 89 ILE A O 1
ATOM 701 N N . ALA A 1 90 ? 14.799 -3.302 -15.839 1.00 58.06 90 ALA A N 1
ATOM 702 C CA . ALA A 1 90 ? 13.721 -3.115 -16.799 1.00 58.06 90 ALA A CA 1
ATOM 703 C C . ALA A 1 90 ? 13.202 -4.488 -17.245 1.00 58.06 90 ALA A C 1
ATOM 705 O O . ALA A 1 90 ? 13.943 -5.274 -17.831 1.00 58.06 90 ALA A O 1
ATOM 706 N N . HIS A 1 91 ? 11.931 -4.760 -16.966 1.00 61.69 91 HIS A N 1
ATOM 707 C CA . HIS A 1 91 ? 11.241 -5.966 -17.411 1.00 61.69 91 HIS A CA 1
ATOM 708 C C . HIS A 1 91 ? 10.153 -5.583 -18.412 1.00 61.69 91 HIS A C 1
ATOM 710 O O . HIS A 1 91 ? 9.361 -4.698 -18.113 1.00 61.69 91 HIS A O 1
ATOM 716 N N . GLU A 1 92 ? 10.068 -6.237 -19.571 1.00 64.88 92 GLU A N 1
ATOM 717 C CA . GLU A 1 92 ? 9.054 -5.915 -20.597 1.00 64.88 92 GLU A CA 1
ATOM 718 C C . GLU A 1 92 ? 7.605 -6.041 -20.081 1.00 64.88 92 GLU A C 1
ATOM 720 O O . GLU A 1 92 ? 6.702 -5.365 -20.570 1.00 64.88 92 GLU A O 1
ATOM 725 N N . ASP A 1 93 ? 7.381 -6.852 -19.043 1.00 78.44 93 ASP A N 1
ATOM 726 C CA . ASP A 1 93 ? 6.087 -7.087 -18.398 1.00 78.44 93 ASP A CA 1
ATOM 727 C C . ASP A 1 93 ? 5.827 -6.183 -17.172 1.00 78.44 93 ASP A C 1
ATOM 729 O O . ASP A 1 93 ? 4.833 -6.375 -16.464 1.00 78.44 93 ASP A O 1
ATOM 733 N N . HIS A 1 94 ? 6.656 -5.154 -16.931 1.00 77.00 94 HIS A N 1
ATOM 734 C CA . HIS A 1 94 ? 6.544 -4.260 -15.767 1.00 77.00 94 HIS A CA 1
ATOM 735 C C . HIS A 1 94 ? 5.136 -3.658 -15.599 1.00 77.00 94 HIS A C 1
ATOM 737 O O . HIS A 1 94 ? 4.621 -3.554 -14.484 1.00 77.00 94 HIS A O 1
ATOM 743 N N . ALA A 1 95 ? 4.481 -3.299 -16.708 1.00 77.12 95 ALA A N 1
ATOM 744 C CA . ALA A 1 95 ? 3.140 -2.725 -16.699 1.00 77.12 95 ALA A CA 1
ATOM 745 C C . ALA A 1 95 ? 2.082 -3.771 -16.321 1.00 77.12 95 ALA A C 1
ATOM 747 O O . ALA A 1 95 ? 1.168 -3.483 -15.550 1.00 77.12 95 ALA A O 1
ATOM 748 N N . GLN A 1 96 ? 2.231 -5.000 -16.818 1.00 84.88 96 GLN A N 1
ATOM 749 C CA . GLN A 1 96 ? 1.315 -6.095 -16.520 1.00 84.88 96 GLN A CA 1
ATOM 750 C C . GLN A 1 96 ? 1.413 -6.508 -15.046 1.00 84.88 96 GLN A C 1
ATOM 752 O O . GLN A 1 96 ? 0.389 -6.676 -14.384 1.00 84.88 96 GLN A O 1
ATOM 757 N N . ARG A 1 97 ? 2.633 -6.582 -14.504 1.00 85.19 97 ARG A N 1
ATOM 758 C CA . ARG A 1 97 ? 2.888 -6.841 -13.079 1.00 85.19 97 ARG A CA 1
ATOM 759 C C . ARG A 1 97 ? 2.283 -5.775 -12.182 1.00 85.19 97 ARG A C 1
ATOM 761 O O . ARG A 1 97 ? 1.605 -6.115 -11.217 1.00 85.19 97 ARG A O 1
ATOM 768 N N . ALA A 1 98 ? 2.451 -4.501 -12.533 1.00 84.38 98 ALA A N 1
ATOM 769 C CA . ALA A 1 98 ? 1.826 -3.405 -11.803 1.00 84.38 98 ALA A CA 1
ATOM 770 C C . ALA A 1 98 ? 0.290 -3.507 -11.821 1.00 84.38 98 ALA A C 1
ATOM 772 O O . ALA A 1 98 ? -0.354 -3.285 -10.797 1.00 84.38 98 ALA A O 1
ATOM 773 N N . CYS A 1 99 ? -0.311 -3.891 -12.954 1.00 88.19 99 CYS A N 1
ATOM 774 C CA . CYS A 1 99 ? -1.752 -4.131 -13.038 1.00 88.19 99 CYS A CA 1
ATOM 775 C C . CYS A 1 99 ? -2.202 -5.307 -12.158 1.00 88.19 99 CYS A C 1
ATOM 777 O O . CYS A 1 99 ? -3.194 -5.177 -11.440 1.00 88.19 99 CYS A O 1
ATOM 779 N N . TYR A 1 100 ? -1.482 -6.432 -12.170 1.00 90.50 100 TYR A N 1
ATOM 780 C CA . TYR A 1 100 ? -1.802 -7.566 -11.300 1.00 90.50 100 TYR A CA 1
ATOM 781 C C . TYR A 1 100 ? -1.638 -7.223 -9.818 1.00 90.50 100 TYR A C 1
ATOM 783 O O . TYR A 1 100 ? -2.511 -7.568 -9.020 1.00 90.50 100 TYR A O 1
ATOM 791 N N . ALA A 1 101 ? -0.597 -6.468 -9.461 1.00 89.56 101 ALA A N 1
ATOM 792 C CA . ALA A 1 101 ? -0.414 -5.945 -8.115 1.00 89.56 101 ALA A CA 1
ATOM 793 C C . ALA A 1 101 ? -1.582 -5.050 -7.700 1.00 89.56 101 ALA A C 1
ATOM 795 O O . ALA A 1 101 ? -2.153 -5.252 -6.634 1.00 89.56 101 ALA A O 1
ATOM 796 N N . ALA A 1 102 ? -1.999 -4.113 -8.555 1.00 86.81 102 ALA A N 1
ATOM 797 C CA . ALA A 1 102 ? -3.125 -3.230 -8.269 1.00 86.81 102 ALA A CA 1
ATOM 798 C C . ALA A 1 102 ? -4.433 -4.003 -8.037 1.00 86.81 102 ALA A C 1
ATOM 800 O O . ALA A 1 102 ? -5.163 -3.700 -7.094 1.00 86.81 102 ALA A O 1
ATOM 801 N N . LEU A 1 103 ? -4.724 -5.012 -8.866 1.00 90.31 103 LEU A N 1
ATOM 802 C CA . LEU A 1 103 ? -5.916 -5.852 -8.712 1.00 90.31 103 LEU A CA 1
ATOM 803 C C . LEU A 1 103 ? -5.866 -6.665 -7.414 1.00 90.31 103 LEU A C 1
ATOM 805 O O . LEU A 1 103 ? -6.818 -6.638 -6.638 1.00 90.31 103 LEU A O 1
ATOM 809 N N . HIS A 1 104 ? -4.737 -7.320 -7.141 1.00 91.50 104 HIS A N 1
ATOM 810 C CA . HIS A 1 104 ? -4.552 -8.106 -5.924 1.00 91.50 104 HIS A CA 1
ATOM 811 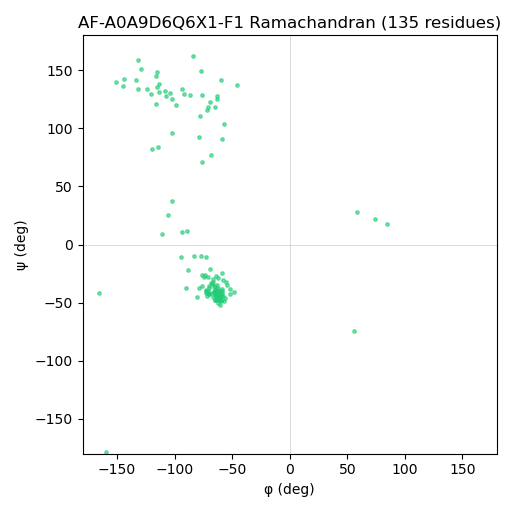C C . HIS A 1 104 ? -4.652 -7.251 -4.655 1.00 91.50 104 HIS A C 1
ATOM 813 O O . HIS A 1 104 ? -5.315 -7.642 -3.692 1.00 91.50 104 HIS A O 1
ATOM 819 N N . LEU A 1 105 ? -4.022 -6.073 -4.661 1.00 90.31 105 LEU A N 1
ATOM 820 C CA . LEU A 1 105 ? -4.065 -5.134 -3.546 1.00 90.31 105 LEU A CA 1
ATOM 821 C C . LEU A 1 105 ? -5.476 -4.613 -3.324 1.00 90.31 105 LEU A C 1
ATOM 823 O O . LEU A 1 105 ? -5.926 -4.587 -2.187 1.00 90.31 105 LEU A O 1
ATOM 827 N N . ARG A 1 106 ? -6.202 -4.251 -4.388 1.00 89.25 106 ARG A N 1
ATOM 828 C CA . ARG A 1 106 ? -7.596 -3.808 -4.279 1.00 89.25 106 ARG A CA 1
ATOM 829 C C . ARG A 1 106 ? -8.464 -4.859 -3.591 1.00 89.25 106 ARG A C 1
ATOM 831 O O . ARG A 1 106 ? -9.241 -4.506 -2.709 1.00 89.25 106 ARG A O 1
ATOM 838 N N . ASP A 1 107 ? -8.338 -6.118 -3.991 1.00 91.12 107 ASP A N 1
ATOM 839 C CA . ASP A 1 107 ? -9.183 -7.190 -3.467 1.00 91.12 107 ASP A CA 1
ATOM 840 C C . ASP A 1 107 ? -8.808 -7.517 -2.005 1.00 91.12 107 ASP A C 1
ATOM 842 O O . ASP A 1 107 ? -9.676 -7.536 -1.136 1.00 91.12 107 ASP A O 1
ATOM 846 N N . THR A 1 108 ? -7.510 -7.611 -1.691 1.00 91.06 108 THR A N 1
ATOM 847 C CA . THR A 1 108 ? -7.022 -7.845 -0.313 1.00 91.06 108 THR A CA 1
ATOM 848 C C . THR A 1 108 ? -7.367 -6.692 0.636 1.00 91.06 108 THR A C 1
ATOM 850 O O . THR A 1 108 ? -7.758 -6.902 1.783 1.00 91.06 108 THR A O 1
ATOM 853 N N . LEU A 1 109 ? -7.234 -5.447 0.170 1.00 87.56 109 LEU A N 1
ATOM 854 C CA . LEU A 1 109 ? -7.582 -4.264 0.958 1.00 87.56 109 LEU A CA 1
ATOM 855 C C . LEU A 1 109 ? -9.084 -4.154 1.185 1.00 87.56 109 LEU A C 1
ATOM 857 O O . LEU A 1 109 ? -9.497 -3.686 2.243 1.00 87.56 109 LEU A O 1
ATOM 861 N N . LYS A 1 110 ? -9.898 -4.592 0.220 1.00 87.12 110 LYS A N 1
ATOM 862 C CA . LYS A 1 110 ? -11.346 -4.659 0.393 1.00 87.12 110 LYS A CA 1
ATOM 863 C C . LYS A 1 110 ? -11.715 -5.639 1.504 1.00 87.12 110 LYS A C 1
ATOM 865 O O . LYS A 1 110 ? -12.460 -5.260 2.397 1.00 87.12 110 LYS A O 1
ATOM 870 N N . GLU A 1 111 ? -11.146 -6.842 1.499 1.00 88.75 111 GLU A N 1
ATOM 871 C CA . GLU A 1 111 ? -11.368 -7.828 2.567 1.00 88.75 111 GLU A CA 1
ATOM 872 C C . GLU A 1 111 ? -10.941 -7.292 3.939 1.00 88.75 111 GLU A C 1
ATOM 874 O O . GLU A 1 111 ? -11.653 -7.452 4.932 1.00 88.75 111 GLU A O 1
ATOM 879 N N . TYR A 1 112 ? -9.800 -6.601 3.995 1.00 87.69 112 TYR A N 1
ATOM 880 C CA . TYR A 1 112 ? -9.335 -5.966 5.222 1.00 87.69 112 TYR A CA 1
ATOM 881 C C . TYR A 1 112 ? -10.296 -4.870 5.708 1.00 87.69 112 TYR A C 1
ATOM 883 O O . TYR A 1 112 ? -10.671 -4.859 6.881 1.00 87.69 112 TYR A O 1
ATOM 891 N N . ALA A 1 113 ? -10.738 -3.983 4.814 1.00 83.19 113 ALA A N 1
ATOM 892 C CA . ALA A 1 113 ? -11.683 -2.918 5.136 1.00 83.19 113 ALA A CA 1
ATOM 893 C C . ALA A 1 113 ? -13.043 -3.471 5.594 1.00 83.19 113 ALA A C 1
ATOM 895 O O . ALA A 1 113 ? -13.586 -3.006 6.598 1.00 83.19 113 ALA A O 1
ATOM 896 N N . ASP A 1 114 ? -13.556 -4.500 4.918 1.00 82.19 114 ASP A N 1
ATOM 897 C CA . ASP A 1 114 ? -14.808 -5.173 5.275 1.00 82.19 114 ASP A CA 1
ATOM 898 C C . ASP A 1 114 ? -14.722 -5.823 6.670 1.00 82.19 114 ASP A C 1
ATOM 900 O O . ASP A 1 114 ? -15.723 -5.886 7.379 1.00 82.19 114 ASP A O 1
ATOM 904 N N . GLY A 1 115 ? -13.530 -6.241 7.114 1.00 80.06 115 GLY A N 1
ATOM 905 C CA . GLY A 1 115 ? -13.285 -6.715 8.482 1.00 80.06 115 GLY A CA 1
ATOM 906 C C . GLY A 1 115 ? -13.194 -5.602 9.537 1.00 80.06 115 GLY A C 1
ATOM 907 O O . GLY A 1 115 ? -13.508 -5.833 10.707 1.00 80.06 115 GLY A O 1
ATOM 908 N N . LEU A 1 116 ? -12.804 -4.386 9.145 1.00 77.12 116 LEU A N 1
ATOM 909 C CA . LEU A 1 116 ? -12.703 -3.232 10.046 1.00 77.12 116 LEU A CA 1
ATOM 910 C C . LEU A 1 116 ? -14.066 -2.595 10.335 1.00 77.12 116 LEU A C 1
ATOM 912 O O . LEU A 1 116 ? -14.316 -2.182 11.467 1.00 77.12 116 LEU A O 1
ATOM 916 N N . VAL A 1 117 ? -14.963 -2.524 9.345 1.00 66.62 117 VAL A N 1
ATOM 917 C CA . VAL A 1 117 ? -16.268 -1.853 9.496 1.00 66.62 117 VAL A CA 1
ATOM 918 C C . VAL A 1 117 ? -17.102 -2.441 10.649 1.00 66.62 117 VAL A C 1
ATOM 920 O O . VAL A 1 117 ? -17.538 -1.665 11.502 1.00 66.62 117 VAL A O 1
ATOM 923 N N . PRO A 1 118 ? -17.287 -3.769 10.779 1.00 59.78 118 PRO A N 1
ATOM 924 C CA . PRO A 1 118 ? -18.018 -4.353 11.901 1.00 59.78 118 PRO A CA 1
ATOM 925 C C . PRO A 1 118 ? -17.343 -4.082 13.248 1.00 59.78 118 PRO A C 1
ATOM 927 O O . PRO A 1 118 ? -18.028 -3.767 14.217 1.00 59.78 118 PRO A O 1
ATOM 930 N N . ALA A 1 119 ? -16.009 -4.153 13.312 1.00 60.28 119 ALA A N 1
ATOM 931 C CA . ALA A 1 119 ? -15.252 -3.924 14.541 1.00 60.28 119 ALA A CA 1
ATOM 932 C C . ALA A 1 119 ? -15.374 -2.470 15.032 1.00 60.28 119 ALA A C 1
ATOM 934 O O . ALA A 1 119 ? -15.562 -2.230 16.225 1.00 60.28 119 ALA A O 1
ATOM 935 N N . LEU A 1 120 ? -15.337 -1.505 14.110 1.00 64.19 120 LEU A N 1
ATOM 936 C CA . LEU A 1 120 ? -15.498 -0.083 14.412 1.00 64.19 120 LEU A CA 1
ATOM 937 C C . LEU A 1 120 ? -16.951 0.271 14.771 1.00 64.19 120 LEU A C 1
ATOM 939 O O . LEU A 1 120 ? -17.189 1.043 15.701 1.00 64.19 120 LEU A O 1
ATOM 943 N N . VAL A 1 121 ? -17.938 -0.312 14.082 1.00 59.12 121 VAL A N 1
ATOM 944 C CA . VAL A 1 121 ? -19.368 -0.062 14.342 1.00 59.12 121 VAL A CA 1
ATOM 94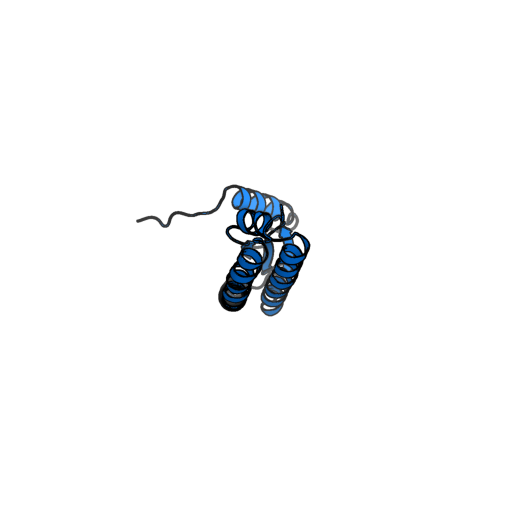5 C C . VAL A 1 121 ? -19.820 -0.680 15.665 1.00 59.12 121 VAL A C 1
ATOM 947 O O . VAL A 1 121 ? -20.542 -0.036 16.429 1.00 59.12 121 VAL A O 1
ATOM 950 N N . HIS A 1 122 ? -19.384 -1.903 15.978 1.00 58.19 122 HIS A N 1
ATOM 951 C CA . HIS A 1 122 ? -19.814 -2.590 17.195 1.00 58.19 122 HIS A CA 1
ATOM 952 C C . HIS A 1 122 ? -19.283 -1.899 18.460 1.00 58.19 122 HIS A C 1
ATOM 954 O O . HIS A 1 122 ? -19.992 -1.805 19.463 1.00 58.19 122 HIS A O 1
ATOM 960 N N . ARG A 1 123 ? -18.077 -1.323 18.387 1.00 56.16 123 ARG A N 1
ATOM 961 C CA . ARG A 1 123 ? -17.439 -0.633 19.514 1.00 56.16 123 ARG A CA 1
ATOM 962 C C . ARG A 1 123 ? -18.017 0.756 19.785 1.00 56.16 123 ARG A C 1
ATOM 964 O O . ARG A 1 123 ? -18.267 1.075 20.942 1.00 56.16 123 ARG A O 1
ATOM 971 N N . ARG A 1 124 ? -18.406 1.509 18.744 1.00 57.41 124 ARG A N 1
ATOM 972 C CA . ARG A 1 124 ? -19.176 2.763 18.914 1.00 57.41 124 ARG A CA 1
ATOM 973 C C . ARG A 1 124 ? -20.465 2.565 19.708 1.00 57.41 124 ARG A C 1
ATOM 975 O O . ARG A 1 124 ? -20.900 3.475 20.409 1.00 57.41 124 ARG A O 1
ATOM 982 N N . SER A 1 125 ? -21.088 1.392 19.589 1.00 54.66 125 SER A N 1
ATOM 983 C CA . SER A 1 125 ? -22.295 1.072 20.352 1.00 54.66 125 SER A CA 1
ATOM 984 C C . SER A 1 125 ? -22.008 0.796 21.831 1.00 54.66 125 SER A C 1
ATOM 986 O O . SER A 1 125 ? -22.900 1.008 22.647 1.00 54.66 125 SER A O 1
ATOM 988 N N . LEU A 1 126 ? -20.797 0.350 22.179 1.00 54.56 126 LEU A N 1
ATOM 989 C CA . LEU A 1 126 ? -20.361 0.124 23.559 1.00 54.56 126 LEU A CA 1
ATOM 990 C C . LEU A 1 126 ? -19.938 1.438 24.230 1.00 54.56 126 LEU A C 1
ATOM 992 O O . LEU A 1 126 ? -20.416 1.721 25.323 1.00 54.56 126 LEU A O 1
ATOM 996 N N . ASP A 1 127 ? -19.163 2.291 23.553 1.00 54.69 127 ASP A N 1
ATOM 997 C CA . ASP A 1 127 ? -18.700 3.569 24.126 1.00 54.69 127 ASP A CA 1
ATOM 998 C C . ASP A 1 127 ? -19.851 4.562 24.375 1.00 54.69 127 ASP A C 1
ATOM 1000 O O . ASP A 1 127 ? -19.827 5.337 25.333 1.00 54.69 127 ASP A O 1
ATOM 1004 N N . ARG A 1 128 ? -20.924 4.502 23.569 1.00 48.53 128 ARG A N 1
ATOM 1005 C CA . ARG A 1 128 ? -22.151 5.287 23.812 1.00 48.53 128 ARG A CA 1
ATOM 1006 C C . ARG A 1 128 ? -22.946 4.829 25.036 1.00 48.53 128 ARG A C 1
ATOM 1008 O O . ARG A 1 128 ? -23.751 5.614 25.532 1.00 48.53 128 ARG A O 1
ATOM 1015 N N . LEU A 1 129 ? -22.759 3.595 25.506 1.00 51.72 129 LEU A N 1
ATOM 1016 C CA . LEU A 1 129 ? -23.460 3.056 26.677 1.00 51.72 129 LEU A CA 1
ATOM 1017 C C . LEU A 1 129 ? -22.722 3.362 27.989 1.00 51.72 129 LEU A C 1
ATOM 1019 O O . LEU A 1 129 ? -23.351 3.409 29.042 1.00 51.72 129 LEU A O 1
ATOM 1023 N N . THR A 1 130 ? -21.419 3.642 27.946 1.00 51.38 130 THR A N 1
ATOM 1024 C CA . THR A 1 130 ? -20.612 3.950 29.140 1.00 51.38 130 THR A CA 1
ATOM 1025 C C . THR A 1 130 ? -20.692 5.416 29.590 1.00 51.38 130 THR A C 1
ATOM 1027 O O . THR A 1 130 ? -20.248 5.740 30.689 1.00 51.38 130 THR A O 1
ATOM 1030 N N . ALA A 1 131 ? -21.287 6.312 28.793 1.00 53.22 131 ALA A N 1
ATOM 1031 C CA . ALA A 1 131 ? -21.363 7.752 29.080 1.00 53.22 131 ALA A CA 1
ATOM 1032 C C . ALA A 1 131 ? -22.599 8.197 29.898 1.00 53.22 131 ALA A C 1
ATOM 1034 O O . ALA A 1 131 ? -22.854 9.396 30.019 1.00 53.22 131 ALA A O 1
ATOM 1035 N N . THR A 1 132 ? -23.371 7.275 30.482 1.00 48.81 132 THR A N 1
ATOM 1036 C CA . THR A 1 132 ? -24.485 7.615 31.385 1.00 48.81 132 THR A CA 1
ATOM 1037 C C . THR A 1 132 ? -24.190 7.136 32.804 1.00 48.81 132 THR A C 1
ATOM 1039 O O . THR A 1 132 ? -24.631 6.065 33.211 1.00 48.81 132 THR A O 1
ATOM 1042 N N . SER A 1 133 ? -23.453 7.936 33.577 1.00 43.62 133 SER A N 1
ATOM 1043 C CA . SER A 1 133 ? -23.486 7.830 35.040 1.00 43.62 133 SER A CA 1
ATOM 1044 C C . SER A 1 133 ? -24.352 8.966 35.600 1.00 43.62 133 SER A C 1
ATOM 1046 O O . SER A 1 133 ? -24.106 10.129 35.260 1.00 43.62 133 SER A O 1
ATOM 1048 N N . PRO A 1 134 ? -25.385 8.673 36.411 1.00 52.75 134 PRO A N 1
ATOM 1049 C CA . PRO A 1 134 ? -26.211 9.691 37.040 1.00 52.75 134 PRO A CA 1
ATOM 1050 C C . PRO A 1 134 ? -25.435 10.306 38.210 1.00 52.75 134 PRO A C 1
ATOM 1052 O O . PRO A 1 134 ? -24.933 9.593 39.077 1.00 52.75 134 PRO A O 1
ATOM 1055 N N . ARG A 1 135 ? -25.337 11.640 38.258 1.00 37.34 135 ARG A N 1
ATOM 1056 C CA . ARG A 1 135 ? -24.879 12.329 39.476 1.00 37.34 135 ARG A CA 1
ATOM 1057 C C . ARG A 1 135 ? -25.887 12.054 40.599 1.00 37.34 135 ARG A C 1
ATOM 1059 O O . ARG A 1 135 ? -27.064 12.355 40.390 1.00 37.34 135 ARG A O 1
ATOM 1066 N N . PRO A 1 136 ? -25.475 11.531 41.766 1.00 56.69 136 PRO A N 1
ATOM 1067 C CA . PRO A 1 136 ? -26.308 11.595 42.950 1.00 56.69 136 PRO A CA 1
ATOM 1068 C C . PRO A 1 136 ? -26.256 13.010 43.549 1.00 56.69 136 PRO A C 1
ATOM 1070 O O . PRO A 1 136 ? -25.273 13.735 43.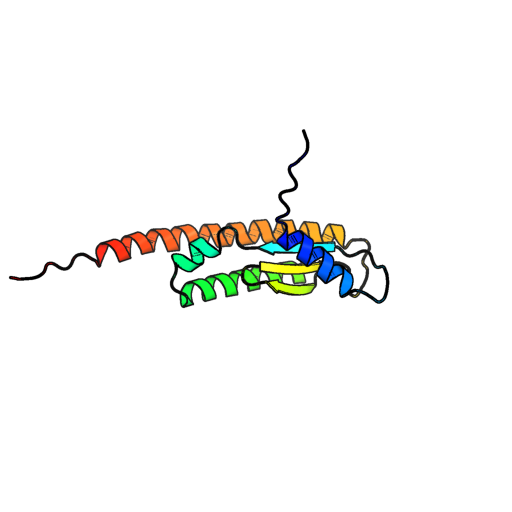382 1.00 56.69 136 PRO A O 1
ATOM 1073 N N . SER A 1 137 ? -27.380 13.360 44.170 1.00 59.12 137 SER A N 1
ATOM 1074 C CA . SER A 1 137 ? -27.786 14.623 44.807 1.00 59.12 137 SER A CA 1
ATOM 1075 C C . SER A 1 137 ? -26.797 15.227 45.792 1.00 59.12 137 SER A C 1
ATOM 1077 O O . SER A 1 137 ? -26.282 14.441 46.620 1.00 59.12 137 SER A O 1
#

pLDDT: mean 71.28, std 16.04, range [30.17, 92.06]

Radius of gyration: 19.74 Å; Cα contacts (8 Å, |Δi|>4): 107; chains: 1; bounding box: 49×28×67 Å

Mean predicted aligned error: 12.34 Å

Foldseek 3Di:
DDPPPPPPVVNVVVVVVVVVVPPDDPADKDKDKDFDPPLVVPCVVDDVVVSVVLQVVLVVLLCVLCVVLPWAFPDDDPGITMIMFCPPHRDPCSVVSSVSSVVSSVVVVVVVVVVVVCVVVVVVVVVVVVPDDDDDD

Solvent-accessible surface area (backbone atoms only — not comparable to full-atom values): 8098 Å² total; per-residue (Å²): 138,78,82,77,77,85,66,57,67,72,57,55,54,50,54,54,55,54,58,60,76,53,78,85,60,99,69,78,65,36,78,48,78,50,69,52,85,63,48,66,65,50,53,74,75,37,60,68,72,58,44,50,55,51,48,54,53,50,51,50,52,50,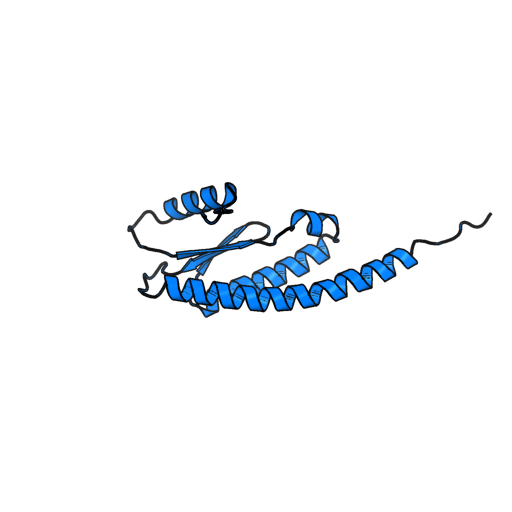52,51,34,34,48,73,47,68,26,39,80,76,44,78,51,100,64,31,40,34,31,32,14,22,58,96,59,74,46,98,55,19,60,59,32,49,50,52,26,52,53,51,38,53,54,55,50,46,57,51,50,64,59,44,52,59,59,56,54,58,46,56,61,50,60,67,63,70,74,74,76,83,85,79,133

Sequence (137 aa):
MSPRAYTPKHLADKILQSKSAIEGERKQVTVLFADVKGSMELAEQLDPEQWHTILDRFFAILTNGVHRFEGTVNQYTGDGIMALFGAPIAHEDHAQRACYAALHLRDTLKEYADGLVPALVHRRSLDRLTATSPRPS

Nearest PDB structures (foldseek):
  5o5l-assembly2_D  TM=7.773E-01  e=1.289E-05  Mycobacterium intracellulare 1956
  3uvj-assembly1_A  TM=9.301E-01  e=3.289E-04  Homo sapiens
  8sl4-assembly1_B  TM=6.816E-01  e=5.362E-05  Homo sapiens
  7d9t-assembly1_A  TM=7.287E-01  e=1.167E-04  Homo sapiens
  8hbe-assembly1_A  TM=7.499E-01  e=4.262E-04  Homo sapiens